Protein AF-A0A523DQS9-F1 (afdb_monomer_lite)

Radius of gyration: 14.5 Å; chains: 1; bounding box: 32×10×42 Å

Secondary structure (DSSP, 8-state):
-HHHHHHHHHHHHHHHHHHHHT-S-HHHHHHHHHHHHHHHHHHHHHHHHHHHHHHTT-

pLDDT: mean 97.85, std 1.65, range [89.56, 98.69]

Foldseek 3Di:
DLVVQLVVLVVVLVVLLVVLVPDPPVVVSVVSNVVSVVSNVVSVVVSVVVVVVVVVVD

Sequence (58 aa):
GALCARAAVRGAFLNVRINAAGLEDKVFADDLIQRGRRLEEEAAAREKEILALVESRL

Structure (mmCIF, N/CA/C/O backbone):
data_AF-A0A523DQS9-F1
#
_entry.id   AF-A0A523DQS9-F1
#
loop_
_atom_site.group_PDB
_atom_site.id
_atom_site.type_symbol
_atom_site.label_atom_id
_atom_site.label_alt_id
_atom_site.label_comp_id
_atom_site.label_asym_id
_atom_site.label_entity_id
_atom_site.label_seq_id
_atom_site.pdbx_PDB_ins_code
_atom_site.Cartn_x
_atom_site.Cartn_y
_atom_site.Cartn_z
_atom_site.occupancy
_atom_site.B_iso_or_equiv
_atom_site.auth_seq_id
_atom_site.auth_comp_id
_atom_site.auth_asym_id
_atom_site.auth_atom_id
_atom_site.pdbx_PDB_model_num
ATOM 1 N N . GLY A 1 1 ? -3.096 0.028 15.627 1.00 89.56 1 GLY A N 1
ATOM 2 C CA . GLY A 1 1 ? -2.836 -1.133 14.753 1.00 89.56 1 GLY A CA 1
ATOM 3 C C . GLY A 1 1 ? -3.155 -0.826 13.301 1.00 89.56 1 GLY A C 1
ATOM 4 O O . GLY A 1 1 ? -2.231 -0.589 12.535 1.00 89.56 1 GLY A O 1
ATOM 5 N N . ALA A 1 2 ? -4.443 -0.785 12.938 1.00 96.75 2 ALA A N 1
ATOM 6 C CA . ALA A 1 2 ? -4.908 -0.634 11.551 1.00 96.75 2 ALA A CA 1
ATOM 7 C C . ALA A 1 2 ? -4.317 0.579 10.804 1.00 96.75 2 ALA A C 1
ATOM 9 O O . ALA A 1 2 ? -3.788 0.417 9.709 1.00 96.75 2 ALA A O 1
ATOM 10 N N . LEU A 1 3 ? -4.300 1.757 11.439 1.00 97.12 3 LEU A N 1
ATOM 11 C CA . LEU A 1 3 ? -3.699 2.979 10.881 1.00 97.12 3 LEU A CA 1
ATOM 12 C C . LEU A 1 3 ? -2.223 2.790 10.487 1.00 97.12 3 LEU A C 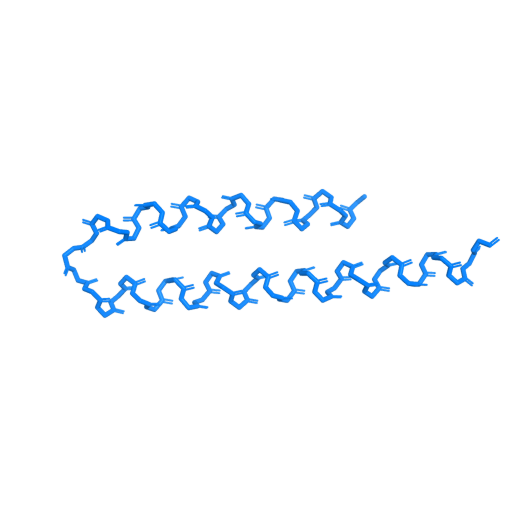1
ATOM 14 O O . LEU A 1 3 ? -1.816 3.135 9.378 1.00 97.12 3 LEU A O 1
ATOM 18 N N . CYS A 1 4 ? -1.422 2.189 11.375 1.00 98.25 4 CYS A N 1
ATOM 19 C CA . CYS A 1 4 ? -0.009 1.899 11.114 1.00 98.25 4 CYS A CA 1
ATOM 20 C C . CYS A 1 4 ? 0.161 0.907 9.956 1.00 98.25 4 CYS A C 1
ATOM 22 O O . CYS A 1 4 ? 1.038 1.094 9.118 1.00 98.25 4 CYS A O 1
ATOM 24 N N . ALA A 1 5 ? -0.687 -0.124 9.886 1.00 98.06 5 ALA A N 1
ATOM 25 C CA . ALA A 1 5 ? -0.644 -1.109 8.809 1.00 98.06 5 ALA A CA 1
ATOM 26 C C . ALA A 1 5 ? -0.961 -0.472 7.443 1.00 98.06 5 ALA A C 1
ATOM 28 O O . ALA A 1 5 ? -0.216 -0.682 6.488 1.00 98.06 5 ALA A O 1
ATOM 29 N N . ARG A 1 6 ? -1.995 0.379 7.355 1.00 98.25 6 ARG A N 1
ATOM 30 C CA . ARG A 1 6 ? -2.325 1.119 6.124 1.00 98.25 6 ARG A CA 1
ATOM 31 C C . ARG A 1 6 ? -1.193 2.055 5.703 1.00 98.25 6 ARG A C 1
ATOM 33 O O . ARG A 1 6 ? -0.836 2.102 4.527 1.00 98.25 6 ARG A O 1
ATOM 40 N N . ALA A 1 7 ? -0.584 2.762 6.655 1.00 98.50 7 ALA A N 1
ATOM 41 C CA . ALA A 1 7 ? 0.575 3.612 6.385 1.00 98.50 7 ALA A CA 1
ATOM 42 C C . ALA A 1 7 ? 1.774 2.809 5.846 1.00 98.50 7 ALA A C 1
ATOM 44 O O . ALA A 1 7 ? 2.406 3.237 4.881 1.00 98.50 7 ALA A O 1
ATOM 45 N N . ALA A 1 8 ? 2.050 1.628 6.409 1.00 98.69 8 ALA A N 1
ATOM 46 C CA . ALA A 1 8 ? 3.121 0.750 5.943 1.00 98.69 8 ALA A CA 1
ATOM 47 C C . ALA A 1 8 ? 2.887 0.264 4.502 1.00 98.69 8 ALA A C 1
ATOM 49 O O . ALA A 1 8 ? 3.802 0.334 3.682 1.00 98.69 8 ALA A O 1
ATOM 50 N N . VAL A 1 9 ? 1.660 -0.152 4.164 1.00 98.56 9 VAL A N 1
ATOM 51 C CA . VAL A 1 9 ? 1.301 -0.562 2.793 1.00 98.56 9 VAL A CA 1
ATOM 52 C C . VAL A 1 9 ? 1.475 0.598 1.810 1.00 98.56 9 VAL A C 1
ATOM 54 O O . VAL A 1 9 ? 2.079 0.422 0.753 1.00 98.56 9 VAL A O 1
ATOM 57 N N . ARG A 1 10 ? 1.033 1.808 2.177 1.00 98.50 10 ARG A N 1
ATOM 58 C CA . ARG A 1 10 ? 1.232 3.014 1.353 1.00 98.50 10 ARG A CA 1
ATOM 59 C C . ARG A 1 10 ? 2.709 3.320 1.130 1.00 98.50 10 ARG A C 1
ATOM 61 O O . ARG A 1 10 ? 3.107 3.580 -0.002 1.00 98.50 10 ARG A O 1
ATOM 68 N N . GLY A 1 11 ? 3.523 3.258 2.184 1.00 98.62 11 GLY A N 1
ATOM 69 C CA . GLY A 1 11 ? 4.971 3.448 2.088 1.00 98.62 11 GLY A CA 1
ATOM 70 C C . GLY A 1 11 ? 5.631 2.423 1.162 1.00 98.62 11 GLY A C 1
ATOM 71 O O . GLY A 1 11 ? 6.397 2.794 0.274 1.00 98.62 11 GLY A O 1
ATOM 72 N N . ALA A 1 12 ? 5.275 1.144 1.300 1.00 98.62 12 ALA A N 1
ATOM 73 C CA . ALA A 1 12 ? 5.767 0.085 0.423 1.00 98.62 12 ALA A CA 1
ATOM 74 C C . ALA A 1 12 ? 5.363 0.314 -1.043 1.00 98.62 12 ALA A C 1
ATOM 76 O O . ALA A 1 12 ? 6.200 0.192 -1.938 1.00 98.62 12 ALA A O 1
ATOM 77 N N . PHE A 1 13 ? 4.113 0.710 -1.303 1.00 98.69 13 PHE A N 1
ATOM 78 C CA . PHE A 1 13 ? 3.654 1.003 -2.660 1.00 98.69 13 PHE A CA 1
ATOM 79 C C . PHE A 1 13 ? 4.392 2.197 -3.286 1.00 98.69 13 PHE A C 1
ATOM 81 O O . PHE A 1 13 ? 4.734 2.153 -4.467 1.00 98.69 13 PHE A O 1
ATOM 88 N N . LEU A 1 14 ? 4.708 3.242 -2.513 1.00 98.50 14 LEU A N 1
ATOM 89 C CA . LEU A 1 14 ? 5.525 4.360 -3.001 1.00 98.50 14 LEU A CA 1
ATOM 90 C C . LEU A 1 14 ? 6.915 3.892 -3.450 1.00 98.50 14 LEU A C 1
ATOM 92 O O . LEU A 1 14 ? 7.352 4.268 -4.537 1.00 98.50 14 LEU A O 1
ATOM 96 N N . ASN A 1 15 ? 7.561 3.016 -2.677 1.00 98.38 15 ASN A N 1
ATOM 97 C CA . ASN A 1 15 ? 8.848 2.431 -3.060 1.00 98.38 15 ASN A CA 1
ATOM 98 C C . ASN A 1 15 ? 8.742 1.621 -4.362 1.00 98.38 15 ASN A C 1
ATOM 100 O O . ASN A 1 15 ? 9.599 1.745 -5.235 1.00 98.38 15 ASN A O 1
ATOM 104 N N . VAL A 1 16 ? 7.663 0.844 -4.533 1.00 98.06 16 VAL A N 1
ATOM 105 C CA . VAL A 1 16 ? 7.395 0.115 -5.785 1.00 98.06 16 VAL A CA 1
ATOM 106 C C . VAL A 1 16 ? 7.263 1.079 -6.960 1.00 98.06 16 VAL A C 1
ATOM 108 O O . VAL A 1 16 ? 7.886 0.855 -7.990 1.00 98.06 16 VAL A O 1
ATOM 111 N N . ARG A 1 17 ? 6.505 2.173 -6.817 1.00 98.06 17 ARG A N 1
ATOM 112 C CA . ARG A 1 17 ? 6.323 3.159 -7.895 1.00 98.06 17 ARG A CA 1
ATOM 113 C C . ARG A 1 17 ? 7.632 3.830 -8.305 1.00 98.06 17 ARG A C 1
ATOM 115 O O . ARG A 1 17 ? 7.857 4.012 -9.497 1.00 98.06 17 ARG A O 1
ATOM 122 N N . ILE A 1 18 ? 8.471 4.189 -7.333 1.00 98.19 18 ILE A N 1
ATOM 123 C CA . ILE A 1 18 ? 9.778 4.811 -7.585 1.00 98.19 18 ILE A CA 1
ATOM 124 C C . ILE A 1 18 ? 10.667 3.853 -8.382 1.00 98.19 18 ILE A C 1
ATOM 126 O O . ILE A 1 18 ? 11.202 4.236 -9.419 1.00 98.19 18 ILE A O 1
ATOM 130 N N . ASN A 1 19 ? 10.764 2.596 -7.946 1.00 97.88 19 ASN A N 1
ATOM 131 C CA . ASN A 1 19 ? 11.595 1.604 -8.625 1.00 97.88 19 ASN A CA 1
ATOM 132 C C . ASN A 1 19 ? 11.028 1.225 -10.005 1.00 97.88 19 ASN A C 1
ATOM 134 O O . ASN A 1 19 ? 11.784 1.108 -10.966 1.00 97.88 19 ASN A O 1
ATOM 138 N N . ALA A 1 20 ? 9.704 1.084 -10.131 1.00 97.75 20 ALA A N 1
ATOM 139 C CA . ALA A 1 20 ? 9.044 0.729 -11.388 1.00 97.75 20 ALA A CA 1
ATOM 140 C C . ALA A 1 20 ? 9.188 1.816 -12.465 1.00 97.75 20 ALA A C 1
ATOM 142 O O . ALA A 1 20 ? 9.287 1.493 -13.646 1.00 97.75 20 ALA A O 1
ATOM 143 N N . ALA A 1 21 ? 9.259 3.097 -12.083 1.00 95.25 21 ALA A N 1
ATOM 144 C CA . ALA A 1 21 ? 9.467 4.195 -13.029 1.00 95.25 21 ALA A CA 1
ATOM 145 C C . ALA A 1 21 ? 10.792 4.074 -13.809 1.00 95.25 21 ALA A C 1
ATOM 147 O O . ALA A 1 21 ? 10.868 4.510 -14.959 1.00 95.25 21 ALA A O 1
ATOM 148 N N . GLY A 1 22 ? 11.810 3.455 -13.199 1.00 96.44 22 GLY A N 1
ATOM 149 C CA . GLY A 1 22 ? 13.119 3.222 -13.809 1.00 96.44 22 GLY 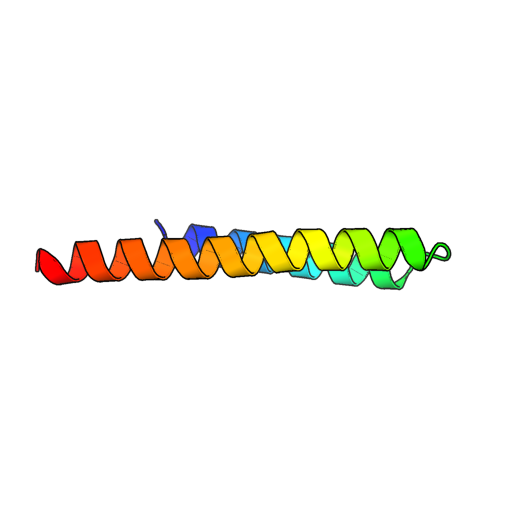A CA 1
ATOM 150 C C . GLY A 1 22 ? 13.208 1.982 -14.705 1.00 96.44 22 GLY A C 1
ATOM 151 O O . GLY A 1 22 ? 14.244 1.778 -15.328 1.00 96.44 22 GLY A O 1
ATOM 152 N N . LEU A 1 23 ? 12.164 1.150 -14.785 1.00 98.06 23 LEU A N 1
ATOM 153 C CA . LEU A 1 23 ? 12.191 -0.072 -15.593 1.00 98.06 23 LEU A CA 1
ATOM 154 C C . LEU A 1 23 ? 11.998 0.233 -17.083 1.00 98.06 23 LEU A C 1
ATOM 156 O O . LEU A 1 23 ? 11.136 1.032 -17.463 1.00 98.06 23 LEU A O 1
ATOM 160 N N . GLU A 1 24 ? 12.776 -0.436 -17.932 1.00 98.12 24 GLU A N 1
ATOM 161 C CA . GLU A 1 24 ? 12.621 -0.383 -19.391 1.00 98.12 24 GLU A CA 1
ATOM 162 C C . GLU A 1 24 ? 11.390 -1.172 -19.853 1.00 98.12 24 GLU A C 1
ATOM 164 O O . GLU A 1 24 ? 10.635 -0.695 -20.701 1.00 98.12 24 GLU A O 1
ATOM 169 N N . ASP A 1 25 ? 11.138 -2.334 -19.241 1.00 98.12 25 ASP A N 1
ATOM 170 C CA . ASP A 1 25 ? 9.933 -3.130 -19.474 1.00 98.12 25 ASP A CA 1
ATOM 171 C C . ASP A 1 25 ? 8.707 -2.442 -18.856 1.00 98.12 25 ASP A C 1
ATOM 173 O O . ASP A 1 25 ? 8.414 -2.562 -17.661 1.00 98.12 25 ASP A O 1
ATOM 177 N N . LYS A 1 26 ? 7.987 -1.692 -19.695 1.00 97.38 26 LYS A N 1
ATOM 178 C CA . LYS A 1 26 ? 6.807 -0.924 -19.284 1.00 97.38 26 LYS A CA 1
ATOM 179 C C . LYS A 1 26 ? 5.607 -1.801 -18.955 1.00 97.38 26 LYS A C 1
ATOM 181 O O . LYS A 1 26 ? 4.839 -1.439 -18.072 1.00 97.38 26 LYS A O 1
ATOM 186 N N . VAL A 1 27 ? 5.474 -2.964 -19.591 1.00 98.31 27 VAL A N 1
ATOM 187 C CA . VAL A 1 27 ? 4.368 -3.888 -19.307 1.00 98.31 27 VAL A CA 1
ATOM 188 C C . VAL A 1 27 ? 4.529 -4.460 -17.902 1.00 98.31 27 VAL A C 1
ATOM 190 O O . VAL A 1 27 ? 3.578 -4.472 -17.119 1.00 98.31 27 VAL A O 1
ATOM 193 N N . PHE A 1 28 ? 5.749 -4.868 -17.549 1.00 98.12 28 PHE A N 1
ATOM 194 C CA . PHE A 1 28 ? 6.047 -5.342 -16.204 1.00 98.12 28 PHE A CA 1
ATOM 195 C C . PHE A 1 28 ? 5.944 -4.228 -15.151 1.00 98.12 28 PHE A C 1
ATOM 197 O O . PHE A 1 28 ? 5.409 -4.451 -14.062 1.00 98.12 28 PHE A O 1
ATOM 204 N N . ALA A 1 29 ? 6.406 -3.014 -15.474 1.00 98.38 29 ALA A N 1
ATOM 205 C CA . ALA A 1 29 ? 6.268 -1.857 -14.592 1.00 98.38 29 ALA A CA 1
ATOM 206 C C . ALA A 1 29 ? 4.796 -1.540 -14.281 1.00 98.38 29 ALA A C 1
ATOM 208 O O . ALA A 1 29 ? 4.437 -1.348 -13.115 1.00 98.38 29 ALA A O 1
ATOM 209 N N . ASP A 1 30 ? 3.938 -1.534 -15.302 1.00 98.38 30 ASP A N 1
ATOM 210 C CA . ASP A 1 30 ? 2.509 -1.272 -15.146 1.00 98.38 30 ASP A CA 1
ATOM 211 C C . ASP A 1 30 ? 1.825 -2.364 -14.317 1.00 98.38 30 ASP A C 1
ATOM 213 O O . ASP A 1 30 ? 1.038 -2.050 -13.422 1.00 98.38 30 ASP A O 1
ATOM 217 N N . ASP A 1 31 ? 2.170 -3.637 -14.529 1.00 98.50 31 ASP A N 1
ATOM 218 C CA . ASP A 1 31 ? 1.652 -4.745 -13.722 1.00 98.50 31 ASP A CA 1
ATOM 219 C C . ASP A 1 31 ? 2.033 -4.615 -12.232 1.00 98.50 31 ASP A C 1
ATOM 221 O O . ASP A 1 31 ? 1.179 -4.768 -11.351 1.00 98.50 31 ASP A O 1
ATOM 225 N N . LEU A 1 32 ? 3.286 -4.259 -11.920 1.00 98.44 32 LEU A N 1
ATOM 226 C CA . LEU A 1 32 ? 3.722 -3.996 -10.542 1.00 98.44 32 LEU A CA 1
ATOM 227 C C . LEU A 1 32 ? 2.935 -2.846 -9.903 1.00 98.44 32 LEU A C 1
ATOM 229 O O . LEU A 1 32 ? 2.503 -2.948 -8.749 1.00 98.44 32 LEU A O 1
ATOM 233 N N . ILE A 1 33 ? 2.728 -1.757 -10.647 1.00 98.44 33 ILE A N 1
ATOM 234 C CA . ILE A 1 33 ? 1.974 -0.594 -10.171 1.00 98.44 33 ILE A CA 1
ATOM 235 C C . ILE A 1 33 ? 0.510 -0.969 -9.920 1.00 98.44 33 ILE A C 1
ATOM 237 O O . ILE A 1 33 ? -0.050 -0.570 -8.897 1.00 98.44 33 ILE A O 1
ATOM 241 N N . GLN A 1 34 ? -0.107 -1.753 -10.806 1.00 98.56 34 GLN A N 1
ATOM 242 C CA . GLN A 1 34 ? -1.490 -2.207 -10.650 1.00 98.56 34 GLN A CA 1
ATOM 243 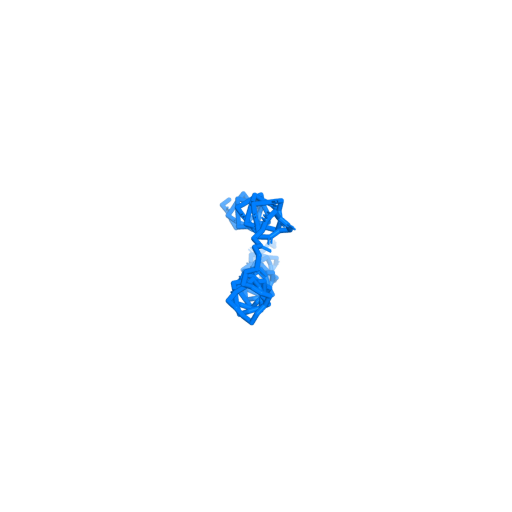C C . GLN A 1 34 ? -1.658 -3.126 -9.439 1.00 98.56 34 GLN A C 1
ATOM 245 O O . GLN A 1 34 ? -2.579 -2.931 -8.644 1.00 98.56 34 GLN A O 1
ATOM 250 N N . ARG A 1 35 ? -0.747 -4.085 -9.241 1.00 98.44 35 ARG A N 1
ATOM 251 C CA . ARG A 1 35 ? -0.758 -4.951 -8.052 1.00 98.44 35 ARG A CA 1
ATOM 252 C C . ARG A 1 35 ? -0.584 -4.145 -6.765 1.00 98.44 35 ARG A C 1
ATOM 254 O O . ARG A 1 35 ? -1.346 -4.336 -5.820 1.00 98.44 35 ARG A O 1
ATOM 261 N N . GLY A 1 36 ? 0.366 -3.210 -6.740 1.00 98.44 36 GLY A N 1
ATOM 262 C CA . GLY A 1 36 ? 0.597 -2.339 -5.586 1.00 98.44 36 GLY A CA 1
ATOM 263 C C . GLY A 1 36 ? -0.599 -1.442 -5.255 1.00 98.44 36 GLY A C 1
ATOM 264 O O . GLY A 1 36 ? -0.955 -1.305 -4.086 1.00 98.44 36 GLY A O 1
ATOM 265 N N . ARG A 1 37 ? -1.268 -0.895 -6.278 1.00 98.56 37 ARG A N 1
ATOM 266 C CA . ARG A 1 37 ? -2.494 -0.103 -6.120 1.00 98.56 37 ARG A CA 1
ATOM 267 C C . ARG A 1 37 ? -3.616 -0.919 -5.479 1.00 98.56 37 ARG A C 1
ATOM 269 O O . ARG A 1 37 ? -4.212 -0.444 -4.520 1.00 98.56 37 ARG A O 1
ATOM 276 N N . ARG A 1 38 ? -3.861 -2.145 -5.955 1.00 98.69 38 ARG A N 1
ATOM 277 C CA . ARG A 1 38 ? -4.893 -3.029 -5.380 1.00 98.69 38 ARG A CA 1
ATOM 278 C C . ARG A 1 38 ? -4.644 -3.302 -3.898 1.00 98.69 38 ARG A C 1
ATOM 280 O O . ARG A 1 38 ? -5.562 -3.190 -3.098 1.00 98.69 38 ARG A O 1
ATOM 287 N N . LEU A 1 39 ? -3.395 -3.585 -3.519 1.00 98.62 39 LEU A N 1
ATOM 288 C CA . LEU A 1 39 ? -3.035 -3.804 -2.113 1.00 98.62 39 LEU A CA 1
ATOM 289 C C . LEU A 1 39 ? -3.261 -2.555 -1.248 1.00 98.62 39 LEU A C 1
ATOM 291 O O . LEU A 1 39 ? -3.689 -2.675 -0.102 1.00 98.62 39 LEU A O 1
ATOM 295 N N . GLU A 1 40 ? -2.981 -1.360 -1.775 1.00 98.56 40 GLU A N 1
ATOM 296 C CA . GLU A 1 40 ? -3.232 -0.101 -1.064 1.00 98.56 40 GLU A CA 1
ATOM 297 C C . GLU A 1 40 ? -4.729 0.163 -0.868 1.00 98.56 40 GLU A C 1
ATOM 299 O O . GLU A 1 40 ? -5.146 0.500 0.242 1.00 98.56 40 GLU A O 1
ATOM 304 N N . GLU A 1 41 ? -5.535 -0.072 -1.905 1.00 98.62 41 GLU A N 1
ATOM 305 C CA . GLU A 1 41 ? -6.995 0.060 -1.866 1.00 98.62 41 GLU A CA 1
ATOM 306 C C . GLU A 1 41 ? -7.625 -0.942 -0.883 1.00 98.62 41 GLU A C 1
ATOM 308 O O . GLU A 1 41 ? -8.447 -0.561 -0.046 1.00 98.62 41 GLU A O 1
ATOM 313 N N . GLU A 1 42 ? -7.185 -2.204 -0.907 1.00 98.62 42 GLU A N 1
ATOM 314 C CA . GLU A 1 42 ? -7.620 -3.231 0.046 1.00 98.62 42 GLU A CA 1
ATOM 315 C C . GLU A 1 42 ? -7.238 -2.879 1.489 1.00 98.62 42 GLU A C 1
ATOM 317 O O . GLU A 1 42 ? -8.048 -3.035 2.407 1.00 98.62 42 GLU A O 1
ATOM 322 N N . ALA A 1 43 ? -6.019 -2.379 1.716 1.00 98.69 43 ALA A N 1
ATOM 323 C CA . ALA A 1 43 ? -5.582 -1.958 3.043 1.00 98.69 43 ALA A CA 1
ATOM 324 C C . ALA A 1 43 ? -6.412 -0.776 3.567 1.00 98.69 43 ALA A C 1
ATOM 326 O O . ALA A 1 43 ? -6.777 -0.767 4.743 1.00 98.69 43 ALA A O 1
ATOM 327 N N . ALA A 1 44 ? -6.747 0.190 2.706 1.00 98.56 44 ALA A N 1
ATOM 328 C CA . ALA A 1 44 ? -7.608 1.317 3.056 1.00 98.56 44 ALA A CA 1
ATOM 329 C C . ALA A 1 44 ? -9.045 0.874 3.385 1.00 98.56 44 ALA A C 1
ATOM 331 O O . ALA A 1 44 ? -9.627 1.364 4.356 1.00 98.56 44 ALA A O 1
ATOM 332 N N . ALA A 1 45 ? -9.604 -0.074 2.626 1.00 98.69 45 ALA A N 1
ATOM 333 C CA . ALA A 1 45 ? -10.923 -0.638 2.905 1.00 98.69 45 ALA A CA 1
ATOM 334 C 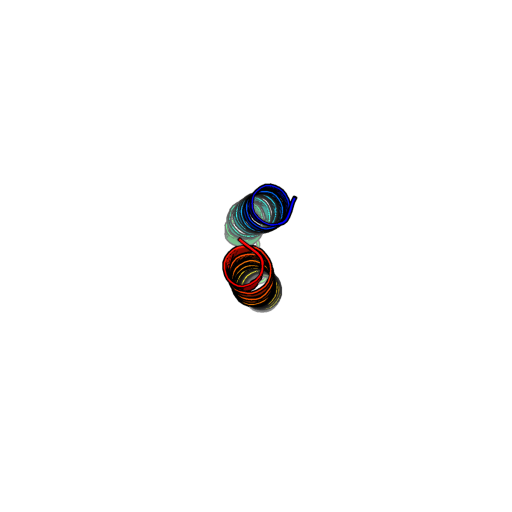C . ALA A 1 45 ? -10.952 -1.351 4.268 1.00 98.69 45 ALA A C 1
ATOM 336 O O . ALA A 1 45 ? -11.788 -1.033 5.114 1.00 98.69 45 ALA A O 1
ATOM 337 N N . ARG A 1 46 ? -9.977 -2.233 4.530 1.00 98.50 46 ARG A N 1
ATOM 338 C CA . ARG A 1 46 ? -9.877 -2.965 5.805 1.00 98.50 46 ARG A CA 1
ATOM 339 C C . ARG A 1 46 ? -9.647 -2.046 6.997 1.00 98.50 46 ARG A C 1
ATOM 341 O O . ARG A 1 46 ? -10.215 -2.266 8.061 1.00 98.50 46 ARG A O 1
ATOM 348 N N . GLU A 1 47 ? -8.817 -1.017 6.846 1.00 98.69 47 GLU A N 1
ATOM 349 C CA . GLU A 1 47 ? -8.634 -0.016 7.898 1.00 98.69 47 GLU A CA 1
ATOM 350 C C . GLU A 1 47 ? -9.962 0.660 8.246 1.00 98.69 47 GLU A C 1
ATOM 352 O O . GLU A 1 47 ? -10.303 0.745 9.424 1.00 98.69 47 GLU A O 1
ATOM 357 N N . LYS A 1 48 ? -10.727 1.089 7.234 1.00 98.56 48 LYS A N 1
ATOM 358 C CA . LYS A 1 48 ? -12.031 1.729 7.431 1.00 98.56 48 LYS A CA 1
ATOM 359 C C . LYS A 1 48 ? -13.013 0.806 8.153 1.00 98.56 48 LYS A C 1
ATOM 361 O O . LYS A 1 48 ? -13.682 1.251 9.079 1.00 98.56 48 LYS A O 1
ATOM 366 N N . GLU A 1 49 ? -13.080 -0.464 7.761 1.00 98.50 49 GLU A N 1
ATOM 367 C CA . GLU A 1 49 ? -13.919 -1.470 8.426 1.00 98.50 49 GLU A CA 1
ATOM 368 C C . GLU A 1 49 ? -13.527 -1.662 9.897 1.00 98.50 49 GLU A C 1
ATOM 370 O O . GLU A 1 49 ? -14.391 -1.689 10.774 1.00 98.50 49 GLU A O 1
ATOM 375 N N . ILE A 1 50 ? -12.224 -1.747 10.184 1.00 98.25 50 ILE A N 1
ATOM 376 C CA . ILE A 1 50 ? -11.722 -1.900 11.554 1.00 98.25 50 ILE A CA 1
ATOM 377 C C . ILE A 1 50 ? -12.046 -0.663 12.394 1.00 98.25 50 ILE A C 1
ATOM 379 O O . ILE A 1 50 ? -12.477 -0.811 13.535 1.00 98.25 50 ILE A O 1
ATOM 383 N N . LEU A 1 51 ? -11.850 0.545 11.857 1.00 98.19 51 LEU A N 1
ATOM 384 C CA . LEU A 1 51 ? -12.164 1.781 12.576 1.00 98.19 51 LEU A CA 1
ATOM 385 C C . LEU A 1 51 ? -13.660 1.878 12.879 1.00 98.19 51 LEU A C 1
ATOM 387 O O . LEU A 1 51 ? -14.012 2.106 14.031 1.00 98.19 51 LEU A O 1
ATOM 391 N N . ALA A 1 52 ? -14.524 1.589 11.903 1.00 98.25 52 ALA A N 1
ATOM 392 C CA . ALA A 1 52 ? -15.971 1.573 12.110 1.00 98.25 52 ALA A CA 1
ATOM 393 C C . ALA A 1 52 ? -16.399 0.561 13.190 1.00 98.25 52 ALA A C 1
ATOM 395 O O . ALA A 1 52 ? -17.249 0.864 14.024 1.00 98.25 52 ALA A O 1
ATOM 396 N N . LEU A 1 53 ? -15.789 -0.630 13.216 1.00 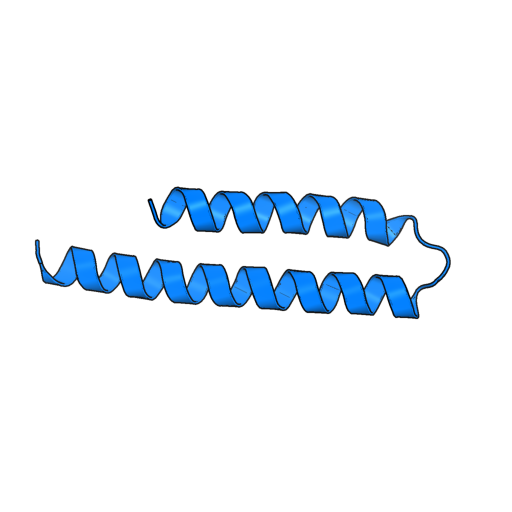98.19 53 LEU A N 1
ATOM 397 C CA . LEU A 1 53 ? -16.059 -1.638 14.245 1.00 98.19 53 LEU A CA 1
ATOM 398 C C . LEU A 1 53 ? -15.595 -1.201 15.642 1.00 98.19 53 LEU A C 1
ATOM 400 O O . LEU A 1 53 ? -16.216 -1.561 16.641 1.00 98.19 53 LEU A O 1
ATOM 404 N N . VAL A 1 54 ? -14.473 -0.487 15.731 1.00 97.56 54 VAL A N 1
ATOM 405 C CA . VAL A 1 54 ? -13.982 0.049 17.006 1.00 97.56 54 VAL A CA 1
ATOM 406 C C . VAL A 1 54 ? -14.897 1.172 17.482 1.00 97.56 54 VAL A C 1
ATOM 408 O O . VAL A 1 54 ? -15.316 1.149 18.633 1.00 97.56 54 VAL A O 1
ATOM 411 N N . GLU A 1 55 ? -15.258 2.100 16.597 1.00 97.19 55 GLU A N 1
ATOM 412 C CA . GLU A 1 55 ? -16.175 3.206 16.889 1.00 97.19 55 GLU A CA 1
ATOM 413 C C . GLU A 1 55 ? -17.551 2.712 17.336 1.00 97.19 55 GLU A C 1
ATOM 415 O O . GLU A 1 55 ? -18.120 3.273 18.263 1.00 97.19 55 GLU A O 1
ATOM 420 N N . SER A 1 56 ? -18.062 1.615 16.768 1.00 98.06 56 SER A N 1
ATOM 421 C CA . SER A 1 56 ? -19.341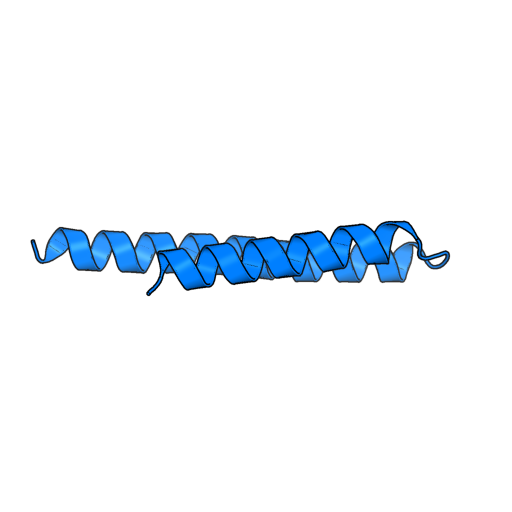 1.033 17.196 1.00 98.06 56 SER A CA 1
ATOM 422 C C . SER A 1 56 ? -19.309 0.397 18.594 1.00 98.06 56 SER A C 1
ATOM 424 O O . SER A 1 56 ? -20.322 -0.140 19.039 1.00 98.06 56 SER A O 1
ATOM 426 N N . ARG A 1 57 ? -18.140 0.335 19.242 1.00 95.00 57 ARG A N 1
ATOM 427 C CA . ARG A 1 57 ? -17.936 -0.239 20.583 1.00 95.00 57 ARG A CA 1
ATOM 428 C C . ARG A 1 57 ? -17.478 0.796 21.615 1.00 95.00 57 ARG A C 1
ATOM 430 O O . ARG A 1 57 ? -17.194 0.402 22.747 1.00 95.00 57 ARG A O 1
ATOM 437 N N . LEU A 1 58 ? -17.365 2.063 21.216 1.00 90.56 58 LEU A N 1
ATOM 438 C CA . LEU A 1 58 ? -17.128 3.206 22.099 1.00 90.56 58 LEU A CA 1
ATOM 439 C C . LEU A 1 58 ? -18.465 3.786 22.566 1.00 90.56 58 LEU A C 1
ATOM 441 O O . LEU A 1 58 ? -18.511 4.210 23.740 1.00 90.56 58 LEU A O 1
#